Protein AF-A0A7C3K5K7-F1 (afdb_monomer_lite)

Foldseek 3Di:
DDPPDDDACCVDVNVVVLLVLQVVQQPDPQFQFDWDAAPPCVVPVVSTHGSSRVVSVVCRVCVVDDSVVVSVVRSVVGGDD

Radius of gyration: 14.42 Å; chains: 1; bounding box: 38×29×40 Å

Structure (mmCIF, N/CA/C/O backbone):
data_AF-A0A7C3K5K7-F1
#
_entry.id   AF-A0A7C3K5K7-F1
#
loop_
_atom_site.group_PDB
_atom_site.id
_atom_site.type_symbol
_atom_site.label_atom_id
_atom_site.label_alt_id
_atom_site.label_comp_id
_atom_site.label_asym_id
_atom_site.label_entity_id
_atom_site.label_seq_id
_atom_site.pdbx_PDB_ins_code
_atom_site.Cartn_x
_atom_site.Cartn_y
_atom_site.Cartn_z
_atom_site.occupancy
_atom_site.B_iso_or_equiv
_atom_site.auth_seq_id
_atom_site.auth_comp_id
_atom_site.auth_asym_id
_atom_site.auth_atom_id
_atom_site.pdbx_PDB_model_num
ATOM 1 N N . MET A 1 1 ? 24.943 -3.163 -27.756 1.00 38.44 1 MET A N 1
ATOM 2 C CA . MET A 1 1 ? 24.236 -2.185 -26.902 1.00 38.44 1 MET A CA 1
ATOM 3 C C . MET A 1 1 ? 23.497 -2.969 -25.834 1.00 38.44 1 MET A C 1
ATOM 5 O O . MET A 1 1 ? 22.514 -3.624 -26.148 1.00 38.44 1 MET A O 1
ATOM 9 N N . THR A 1 2 ? 24.017 -3.010 -24.613 1.00 46.06 2 THR A N 1
ATOM 10 C CA . THR A 1 2 ? 23.387 -3.737 -23.504 1.00 46.06 2 THR A CA 1
ATOM 11 C C . THR A 1 2 ? 22.324 -2.821 -22.900 1.00 46.06 2 THR A C 1
ATOM 13 O O . THR A 1 2 ? 22.661 -1.791 -22.319 1.00 46.06 2 THR A O 1
ATOM 16 N N . LEU A 1 3 ? 21.037 -3.129 -23.093 1.00 54.41 3 LEU A N 1
ATOM 17 C CA . LEU A 1 3 ? 19.959 -2.420 -22.402 1.00 54.41 3 LEU A CA 1
ATOM 18 C C . LEU A 1 3 ? 20.059 -2.740 -20.906 1.00 54.41 3 LEU A C 1
ATOM 20 O O . LEU A 1 3 ? 19.641 -3.808 -20.464 1.00 54.41 3 LEU A O 1
ATOM 24 N N . HIS A 1 4 ? 20.599 -1.816 -20.115 1.00 57.09 4 HIS A N 1
ATOM 25 C CA . HIS A 1 4 ? 20.435 -1.859 -18.668 1.00 57.09 4 HIS A CA 1
ATOM 26 C C . HIS A 1 4 ? 18.965 -1.548 -18.358 1.00 57.09 4 HIS A C 1
ATOM 28 O O . HIS A 1 4 ? 18.549 -0.389 -18.349 1.00 57.09 4 HIS A O 1
ATOM 34 N N . LYS A 1 5 ? 18.148 -2.592 -18.171 1.00 66.31 5 LYS A N 1
ATOM 35 C CA . LYS A 1 5 ? 16.779 -2.450 -17.666 1.00 66.31 5 LYS A CA 1
ATOM 36 C C . LYS A 1 5 ? 16.878 -1.825 -16.273 1.00 66.31 5 LYS A C 1
ATOM 38 O O . LYS A 1 5 ? 17.518 -2.399 -15.396 1.00 66.31 5 LYS A O 1
ATOM 43 N N . LYS A 1 6 ? 16.296 -0.637 -16.078 1.00 66.44 6 LYS A N 1
ATOM 44 C CA . LYS A 1 6 ? 16.182 -0.052 -14.735 1.00 66.44 6 LYS A CA 1
ATOM 45 C C . LYS A 1 6 ? 15.390 -1.030 -13.854 1.00 66.44 6 LYS A C 1
ATOM 47 O O . LYS A 1 6 ? 14.361 -1.518 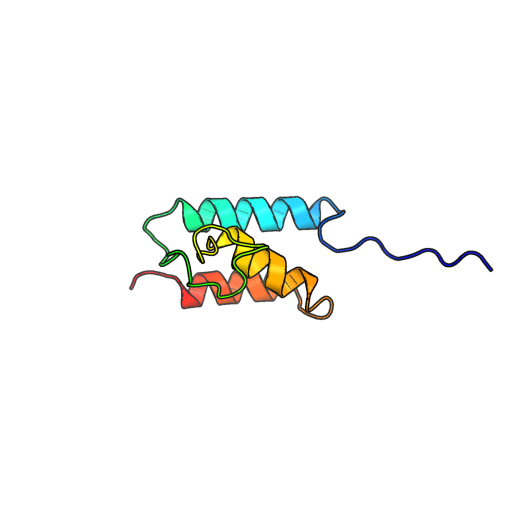-14.333 1.00 66.44 6 LYS A O 1
ATOM 52 N N . PRO A 1 7 ? 15.851 -1.328 -12.627 1.00 74.50 7 PRO A N 1
ATOM 53 C CA . PRO A 1 7 ? 15.088 -2.163 -11.711 1.00 74.50 7 PRO A CA 1
ATOM 54 C C . PRO A 1 7 ? 13.732 -1.507 -11.435 1.00 74.50 7 PRO A C 1
ATOM 56 O O . PRO A 1 7 ? 13.627 -0.279 -11.360 1.00 74.50 7 PRO A O 1
ATOM 59 N N . GLY A 1 8 ? 12.683 -2.316 -11.335 1.00 84.50 8 GLY A N 1
ATOM 60 C CA . GLY A 1 8 ? 11.374 -1.846 -10.896 1.00 84.50 8 GLY A CA 1
ATOM 61 C C . GLY A 1 8 ? 11.431 -1.384 -9.439 1.00 84.50 8 GLY A C 1
ATOM 62 O O . GLY A 1 8 ? 12.253 -1.864 -8.668 1.00 84.50 8 GLY A O 1
ATOM 63 N N . LEU A 1 9 ? 10.525 -0.488 -9.036 1.00 87.38 9 LEU A N 1
ATOM 64 C CA . LEU A 1 9 ? 10.456 0.057 -7.669 1.00 87.38 9 LEU A CA 1
ATOM 65 C C . LEU A 1 9 ? 10.558 -1.030 -6.580 1.00 87.38 9 LEU A C 1
ATOM 67 O O . LEU A 1 9 ? 11.307 -0.893 -5.620 1.00 87.38 9 LEU A O 1
ATOM 71 N N . PHE A 1 10 ? 9.857 -2.147 -6.773 1.00 90.00 10 PHE A N 1
ATOM 72 C CA . PHE A 1 10 ? 9.812 -3.275 -5.835 1.00 90.00 10 PHE A CA 1
ATOM 73 C C . PHE A 1 10 ? 10.981 -4.268 -5.956 1.00 90.00 10 PHE A C 1
ATOM 75 O O . PHE A 1 10 ? 10.928 -5.336 -5.360 1.00 90.00 10 PHE A O 1
ATOM 82 N N . GLU A 1 11 ? 12.013 -3.937 -6.730 1.00 90.56 11 GLU A N 1
ATOM 83 C CA . GLU A 1 11 ? 13.308 -4.637 -6.774 1.00 90.56 11 GLU A CA 1
ATOM 84 C C . GLU A 1 11 ? 14.393 -3.826 -6.034 1.00 90.56 11 GLU A C 1
ATOM 86 O O . GLU A 1 11 ? 15.586 -4.102 -6.155 1.00 90.56 11 GLU A O 1
ATOM 91 N N . THR A 1 12 ? 13.985 -2.791 -5.293 1.00 91.69 12 THR A N 1
ATOM 92 C CA . THR A 1 12 ? 14.862 -1.867 -4.565 1.00 91.69 12 THR A CA 1
ATOM 93 C C . THR A 1 12 ? 14.481 -1.799 -3.082 1.00 91.69 12 THR A C 1
ATOM 95 O O . THR A 1 12 ? 13.320 -2.056 -2.749 1.00 91.69 12 THR A O 1
ATOM 98 N N . PRO A 1 13 ? 15.397 -1.358 -2.195 1.00 93.56 13 PRO A N 1
ATOM 99 C CA . PRO A 1 13 ? 15.075 -1.135 -0.783 1.00 93.56 13 PRO A CA 1
ATOM 100 C C . PRO A 1 13 ? 13.933 -0.134 -0.554 1.00 93.56 13 PRO A C 1
ATOM 102 O O . PRO A 1 13 ? 13.213 -0.225 0.437 1.00 93.56 13 PRO A O 1
ATOM 105 N N . GLU A 1 14 ? 13.739 0.821 -1.469 1.00 90.94 14 GLU A N 1
ATOM 106 C CA . GLU A 1 14 ? 12.609 1.752 -1.405 1.00 90.94 14 GLU A CA 1
ATOM 107 C C . GLU A 1 14 ? 11.271 1.012 -1.527 1.00 90.94 14 GLU A C 1
ATOM 109 O O . GLU A 1 14 ? 10.333 1.278 -0.774 1.00 90.94 14 GLU A O 1
ATOM 114 N N . GLY A 1 15 ? 11.202 0.032 -2.429 1.00 92.88 15 GLY A N 1
ATOM 115 C CA . GLY A 1 15 ? 10.044 -0.839 -2.583 1.00 92.88 15 GLY A CA 1
ATOM 116 C C . GLY A 1 15 ? 9.699 -1.598 -1.304 1.00 92.88 15 GLY A C 1
ATOM 117 O O . GLY A 1 15 ? 8.524 -1.667 -0.938 1.00 92.88 15 GLY A O 1
ATOM 118 N N . ASP A 1 16 ? 10.709 -2.105 -0.596 1.00 94.88 16 ASP A N 1
ATOM 119 C CA . ASP A 1 16 ? 10.517 -2.804 0.680 1.00 94.88 16 ASP A CA 1
ATOM 120 C C . ASP A 1 16 ? 9.947 -1.867 1.753 1.00 94.88 16 ASP A C 1
ATOM 122 O O . ASP A 1 16 ? 8.998 -2.223 2.453 1.00 94.88 16 ASP A O 1
ATOM 126 N N . ILE A 1 17 ? 10.452 -0.630 1.834 1.00 95.75 17 ILE A N 1
ATOM 127 C CA . ILE A 1 17 ? 9.948 0.391 2.767 1.00 95.75 17 ILE A CA 1
ATOM 128 C C . ILE A 1 17 ? 8.467 0.695 2.505 1.00 95.75 17 ILE A C 1
ATOM 130 O O . ILE A 1 17 ? 7.681 0.794 3.451 1.00 95.75 17 ILE A O 1
ATOM 134 N N . ILE A 1 18 ? 8.073 0.814 1.234 1.00 96.12 18 ILE A N 1
ATOM 135 C CA . ILE A 1 18 ? 6.681 1.063 0.835 1.00 96.12 18 ILE A CA 1
ATOM 136 C C . ILE A 1 18 ? 5.785 -0.107 1.241 1.00 96.12 18 ILE A C 1
ATOM 138 O O . ILE A 1 18 ? 4.706 0.105 1.796 1.00 96.12 18 ILE A O 1
ATOM 142 N N . VAL A 1 19 ? 6.221 -1.343 0.988 1.00 96.62 19 VAL A N 1
ATOM 143 C CA . VAL A 1 19 ? 5.464 -2.545 1.366 1.00 96.62 19 VAL A CA 1
ATOM 144 C C . VAL A 1 19 ? 5.273 -2.611 2.880 1.00 96.62 19 VAL A C 1
ATOM 146 O O . VAL A 1 19 ? 4.160 -2.866 3.343 1.00 96.62 19 VAL A O 1
ATOM 149 N N . GLU A 1 20 ? 6.321 -2.342 3.656 1.00 97.44 20 GLU A N 1
ATOM 150 C CA . GLU A 1 20 ? 6.236 -2.317 5.116 1.00 97.44 20 GLU A CA 1
ATOM 151 C C . GLU A 1 20 ? 5.309 -1.210 5.627 1.00 97.44 20 GLU A C 1
ATOM 153 O O . GLU A 1 20 ? 4.568 -1.414 6.589 1.00 97.44 20 GLU A O 1
ATOM 158 N N . GLU A 1 21 ? 5.275 -0.055 4.965 1.00 96.62 21 GLU A N 1
ATOM 159 C CA . GLU A 1 21 ? 4.335 1.005 5.314 1.00 96.62 21 GLU A CA 1
ATOM 160 C C . GLU A 1 21 ? 2.881 0.610 5.045 1.00 96.62 21 GLU A C 1
ATOM 162 O O . GLU A 1 21 ? 2.023 0.781 5.911 1.00 96.62 21 GLU A O 1
ATOM 167 N N . LEU A 1 22 ? 2.601 0.005 3.890 1.00 97.25 22 LEU A N 1
ATOM 168 C CA . LEU A 1 22 ? 1.266 -0.501 3.569 1.00 97.25 22 LEU A CA 1
ATOM 169 C C . LEU A 1 22 ? 0.810 -1.569 4.574 1.00 97.25 22 LEU A C 1
ATOM 171 O O . LEU A 1 22 ? -0.355 -1.572 4.976 1.00 97.25 22 LEU A O 1
ATOM 175 N N . LYS A 1 23 ? 1.721 -2.447 5.018 1.00 97.38 23 LYS A N 1
ATOM 176 C CA . LYS A 1 23 ? 1.439 -3.427 6.079 1.00 97.38 23 LYS A CA 1
ATOM 177 C C . LYS A 1 23 ? 1.110 -2.738 7.402 1.00 97.38 23 LYS A C 1
ATOM 179 O O . LYS A 1 23 ? 0.095 -3.076 8.011 1.00 97.38 23 LYS A O 1
ATOM 184 N N . ARG A 1 24 ? 1.905 -1.744 7.823 1.00 97.12 24 ARG A N 1
ATOM 185 C CA . ARG A 1 24 ? 1.644 -0.958 9.044 1.00 97.12 24 ARG A CA 1
ATOM 186 C C . ARG A 1 24 ? 0.284 -0.271 9.005 1.00 97.12 24 ARG A C 1
ATOM 188 O O . ARG A 1 24 ? -0.447 -0.328 9.989 1.00 97.12 24 ARG A O 1
ATOM 195 N N . MET A 1 25 ? -0.078 0.324 7.871 1.00 96.69 25 MET A N 1
ATOM 196 C CA . MET A 1 25 ? -1.406 0.906 7.684 1.00 96.69 25 MET A CA 1
ATOM 197 C C . MET A 1 25 ? -2.501 -0.158 7.797 1.00 96.69 25 MET A C 1
ATOM 199 O O . MET A 1 25 ? -3.480 0.063 8.500 1.00 96.69 25 MET A O 1
ATOM 203 N N . SER A 1 26 ? -2.319 -1.322 7.161 1.00 96.06 26 SER A N 1
ATOM 204 C CA . SER A 1 26 ? -3.314 -2.404 7.188 1.00 96.06 26 SER A CA 1
ATOM 205 C C . SER A 1 26 ? -3.546 -3.016 8.571 1.00 96.06 26 SER A C 1
ATOM 207 O O . SER A 1 26 ? -4.636 -3.493 8.864 1.00 96.06 26 SER A O 1
ATOM 209 N N . ALA A 1 27 ? -2.527 -2.989 9.431 1.00 95.50 27 ALA A N 1
ATOM 210 C CA . ALA A 1 27 ? -2.610 -3.492 10.798 1.00 95.50 27 ALA A CA 1
ATOM 211 C C . ALA A 1 27 ? -3.127 -2.443 11.797 1.00 95.50 27 ALA A C 1
ATOM 213 O O . ALA A 1 27 ? -3.421 -2.779 12.943 1.00 95.50 27 ALA A O 1
ATOM 214 N N . SER A 1 28 ? -3.200 -1.171 11.396 1.00 94.88 28 SER A N 1
ATOM 215 C CA . SER A 1 28 ? -3.571 -0.080 12.288 1.00 94.88 28 SER A CA 1
ATOM 216 C C . SER A 1 28 ? -5.072 0.217 12.207 1.00 94.88 28 SER A C 1
ATOM 218 O O . SER A 1 28 ? -5.586 0.488 11.120 1.00 94.88 28 SER A O 1
ATOM 220 N N . PRO A 1 29 ? -5.782 0.272 13.351 1.00 93.38 29 PRO A N 1
ATOM 221 C CA . PRO A 1 29 ? -7.198 0.633 13.381 1.00 93.38 29 PRO A CA 1
ATOM 222 C C . PRO A 1 29 ? -7.444 2.109 13.031 1.00 93.38 29 PRO A C 1
ATOM 224 O O . PRO A 1 29 ? -8.586 2.509 12.834 1.00 93.38 29 PRO A O 1
ATOM 227 N N . SER A 1 30 ? -6.392 2.933 12.933 1.00 94.19 30 SER A N 1
ATOM 228 C CA . SER A 1 30 ? -6.493 4.331 12.501 1.00 94.19 30 SER A CA 1
ATOM 229 C C . SER A 1 30 ? -6.776 4.489 11.003 1.00 94.19 30 SER A C 1
ATOM 231 O O . SER A 1 30 ? -7.019 5.615 10.563 1.00 94.19 30 SER A O 1
ATOM 233 N N . PHE A 1 31 ? -6.726 3.404 10.219 1.00 95.12 31 PHE A N 1
ATOM 234 C CA . PHE A 1 31 ? -6.918 3.438 8.771 1.00 95.12 31 PHE A CA 1
ATOM 235 C C . PHE A 1 31 ? -7.968 2.427 8.289 1.00 95.12 31 PHE A C 1
ATOM 237 O O . PHE A 1 31 ? -7.969 1.256 8.661 1.00 95.12 31 PHE A O 1
ATOM 244 N N . LEU A 1 32 ? -8.822 2.870 7.371 1.00 93.25 32 LEU A N 1
ATOM 245 C CA . LEU A 1 32 ? -9.786 2.061 6.636 1.00 93.25 32 LEU A CA 1
ATOM 246 C C . LEU A 1 32 ? -9.069 1.277 5.526 1.00 93.25 32 LEU A C 1
ATOM 248 O O . LEU A 1 32 ? -8.879 1.771 4.416 1.00 93.25 32 LEU A O 1
ATOM 252 N N . THR A 1 33 ? -8.659 0.046 5.834 1.00 94.00 33 THR A N 1
ATOM 253 C CA . THR A 1 33 ? -7.802 -0.796 4.973 1.00 94.00 33 THR A CA 1
ATOM 254 C C . THR A 1 33 ? -8.437 -2.145 4.616 1.00 94.00 33 THR A C 1
ATOM 256 O O . THR A 1 33 ? -7.757 -3.152 4.423 1.00 94.00 33 THR A O 1
ATOM 259 N N . GLY A 1 34 ? -9.766 -2.175 4.502 1.00 88.75 34 GLY A N 1
ATOM 260 C CA . GLY A 1 34 ? -10.504 -3.378 4.118 1.00 88.75 34 GLY A CA 1
ATOM 261 C C . GLY A 1 34 ? -10.074 -3.945 2.758 1.00 88.75 34 GLY A C 1
ATOM 262 O O . GLY A 1 34 ? -9.683 -3.210 1.845 1.00 88.75 34 GLY A O 1
ATOM 263 N N . ALA A 1 35 ? -10.167 -5.269 2.616 1.00 87.62 35 ALA A N 1
ATOM 264 C CA . ALA A 1 35 ? -9.962 -5.932 1.334 1.00 87.62 35 ALA A CA 1
ATOM 265 C C . ALA A 1 35 ? -10.982 -5.438 0.294 1.00 87.62 35 ALA A C 1
ATOM 267 O O . ALA A 1 35 ? -12.118 -5.092 0.618 1.00 87.62 35 ALA A O 1
ATOM 268 N N . SER A 1 36 ? -10.567 -5.390 -0.969 1.00 84.94 36 SER A N 1
ATOM 269 C CA . SER A 1 36 ? -11.432 -5.041 -2.099 1.00 84.94 36 SER A CA 1
ATOM 270 C C . SER A 1 36 ? -11.774 -6.289 -2.906 1.00 84.94 36 SER A C 1
ATOM 272 O O . SER A 1 36 ? -10.968 -7.213 -2.980 1.00 84.94 36 SER A O 1
ATOM 274 N N . TYR A 1 37 ? -12.943 -6.304 -3.543 1.00 87.19 37 TYR A N 1
ATOM 275 C CA . TYR A 1 37 ? -13.287 -7.350 -4.503 1.00 87.19 37 TYR A CA 1
ATOM 276 C C . TYR A 1 37 ? -12.330 -7.323 -5.706 1.00 87.19 37 TYR A C 1
ATOM 278 O O . TYR A 1 37 ? -11.977 -6.249 -6.202 1.00 87.19 37 TYR A O 1
ATOM 286 N N . ALA A 1 38 ? -11.933 -8.499 -6.184 1.00 84.75 38 ALA A N 1
ATOM 287 C CA . ALA A 1 38 ? -11.118 -8.688 -7.373 1.00 84.75 38 ALA A CA 1
ATOM 288 C C . ALA A 1 38 ? -11.729 -9.787 -8.247 1.00 84.75 38 ALA A C 1
ATOM 290 O O . ALA A 1 38 ? -11.803 -10.934 -7.835 1.00 84.75 38 ALA A O 1
ATOM 291 N N . ALA A 1 39 ? -12.137 -9.437 -9.469 1.00 81.19 39 ALA A N 1
ATOM 292 C CA . ALA A 1 39 ? -12.836 -10.355 -10.375 1.00 81.19 39 ALA A CA 1
ATOM 293 C C . ALA A 1 39 ? -11.934 -11.430 -11.008 1.00 81.19 39 ALA A C 1
ATOM 295 O O . ALA A 1 39 ? -12.431 -12.395 -11.579 1.00 81.19 39 ALA A O 1
ATOM 296 N N . ASN A 1 40 ? -10.611 -11.243 -10.972 1.00 83.81 40 ASN A N 1
ATOM 297 C CA . ASN A 1 40 ? -9.671 -12.205 -11.535 1.00 83.81 40 ASN A CA 1
ATOM 298 C C . ASN A 1 40 ? -9.419 -13.329 -10.522 1.00 83.81 40 ASN A C 1
ATOM 300 O O . ASN A 1 40 ? -8.492 -13.236 -9.716 1.00 83.81 40 ASN A O 1
ATOM 304 N N . SER A 1 41 ? -10.250 -14.369 -10.582 1.00 78.69 41 SER A N 1
ATOM 305 C CA . SER A 1 41 ? -10.181 -15.541 -9.705 1.00 78.69 41 SER A CA 1
ATOM 306 C C . SER A 1 41 ? -8.898 -16.359 -9.865 1.00 78.69 41 SER A C 1
ATOM 308 O O . SER A 1 41 ? -8.489 -17.029 -8.922 1.00 78.69 41 SER A O 1
ATOM 310 N N . ASP A 1 42 ? -8.228 -16.277 -11.020 1.00 81.81 42 ASP A N 1
ATOM 311 C CA . ASP A 1 42 ? -6.956 -16.975 -11.252 1.00 81.81 42 ASP A CA 1
ATOM 312 C C . ASP A 1 42 ? -5.815 -16.343 -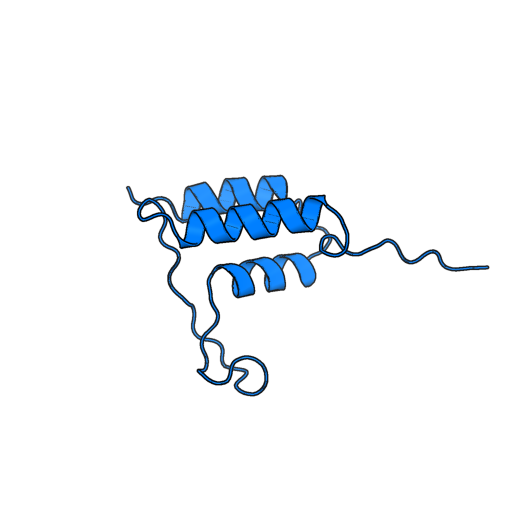10.440 1.00 81.81 42 ASP A C 1
ATOM 314 O O . ASP A 1 42 ? -4.921 -17.036 -9.955 1.00 81.81 42 ASP A O 1
ATOM 318 N N . LEU A 1 43 ? -5.848 -15.015 -10.268 1.00 77.88 43 LEU A N 1
ATOM 319 C CA . LEU A 1 43 ? -4.871 -14.266 -9.468 1.00 77.88 43 LEU A CA 1
ATOM 320 C C . LEU A 1 43 ? -5.303 -14.085 -8.006 1.00 77.88 43 LEU A C 1
ATOM 322 O O . LEU A 1 43 ? -4.451 -13.940 -7.128 1.00 77.88 43 LEU A O 1
ATOM 326 N N . TYR A 1 44 ? -6.610 -14.082 -7.746 1.00 82.06 44 TYR A N 1
ATOM 327 C CA . TYR A 1 44 ? -7.215 -13.873 -6.434 1.00 82.06 44 TYR A CA 1
ATOM 328 C C . TYR A 1 44 ? -8.295 -14.938 -6.206 1.00 82.06 44 TYR A C 1
ATOM 330 O O . TYR A 1 44 ? -9.465 -14.665 -6.465 1.00 82.06 44 TYR A O 1
ATOM 338 N N . PRO A 1 45 ? -7.932 -16.137 -5.710 1.00 77.50 45 PRO A N 1
ATOM 339 C CA . PRO A 1 45 ? -8.848 -17.282 -5.608 1.00 77.50 45 PRO A CA 1
ATOM 340 C C . PRO A 1 45 ? -10.140 -16.980 -4.839 1.00 77.50 45 PRO A C 1
ATOM 342 O O . PRO A 1 45 ? -11.220 -17.416 -5.220 1.00 77.50 45 PRO A O 1
ATOM 345 N N . GLU A 1 46 ? -10.041 -16.141 -3.808 1.00 84.38 46 GLU A N 1
ATOM 346 C CA . GLU A 1 46 ? -11.169 -15.704 -2.974 1.00 84.38 46 GLU A CA 1
ATOM 347 C C . GLU A 1 46 ? -11.929 -14.501 -3.556 1.00 84.38 46 GLU A C 1
ATOM 349 O O . GLU A 1 46 ? -12.700 -13.843 -2.859 1.00 84.38 46 GLU A O 1
ATOM 354 N N . ASN A 1 47 ? -11.653 -14.138 -4.811 1.00 87.62 47 ASN A N 1
ATOM 355 C CA . ASN A 1 47 ? -12.091 -12.901 -5.455 1.00 87.62 47 ASN A CA 1
ATOM 356 C C . ASN A 1 47 ? -11.883 -11.657 -4.575 1.00 87.62 47 ASN A C 1
ATOM 358 O O . ASN A 1 47 ? -12.668 -10.705 -4.594 1.00 87.62 47 ASN A O 1
ATOM 362 N N . SER A 1 48 ? -10.831 -11.674 -3.758 1.00 88.75 48 SER A N 1
ATOM 363 C CA . SER A 1 48 ? -10.518 -10.622 -2.804 1.00 88.75 48 SER A CA 1
ATOM 364 C C . SER A 1 48 ? -9.044 -10.263 -2.878 1.00 88.75 48 SER A C 1
ATOM 366 O O . SER A 1 48 ? -8.162 -11.101 -3.063 1.00 88.75 48 SER A O 1
ATOM 368 N N . MET A 1 49 ? -8.783 -8.971 -2.758 1.00 90.62 49 MET A N 1
ATOM 369 C CA . MET A 1 49 ? -7.459 -8.388 -2.823 1.00 90.62 49 MET A CA 1
ATOM 370 C C . MET A 1 49 ? -7.231 -7.592 -1.548 1.00 90.62 49 MET A C 1
ATOM 372 O O . MET A 1 49 ? -7.986 -6.666 -1.236 1.00 90.62 49 MET A O 1
ATOM 376 N N . SER A 1 50 ? -6.186 -7.952 -0.806 1.00 93.62 50 SER A N 1
ATOM 377 C CA . SER A 1 50 ? -5.811 -7.213 0.400 1.00 93.62 50 SER A CA 1
ATOM 378 C C . SER A 1 50 ? -5.392 -5.781 0.062 1.00 93.62 50 SER A C 1
ATOM 380 O O . SER A 1 50 ? -4.947 -5.488 -1.052 1.00 93.62 50 SER A O 1
ATOM 382 N N . PHE A 1 51 ? -5.477 -4.891 1.052 1.00 95.31 51 PHE A N 1
ATOM 383 C CA . PHE A 1 51 ? -5.015 -3.507 0.940 1.00 95.31 51 PHE A CA 1
ATOM 384 C C . PHE A 1 51 ? -3.588 -3.416 0.383 1.00 95.31 51 PHE A C 1
ATOM 386 O O . PHE A 1 51 ? -3.338 -2.715 -0.597 1.00 95.31 51 PHE A O 1
ATOM 393 N N . VAL A 1 52 ? -2.661 -4.203 0.937 1.00 95.88 52 VAL A N 1
ATOM 394 C CA . VAL A 1 52 ? -1.261 -4.222 0.492 1.00 95.88 52 VAL A CA 1
ATOM 395 C C . VAL A 1 52 ? -1.153 -4.665 -0.969 1.00 95.88 52 VAL A C 1
ATOM 397 O O . VAL A 1 52 ? -0.531 -3.970 -1.770 1.00 95.88 52 VAL A O 1
ATOM 4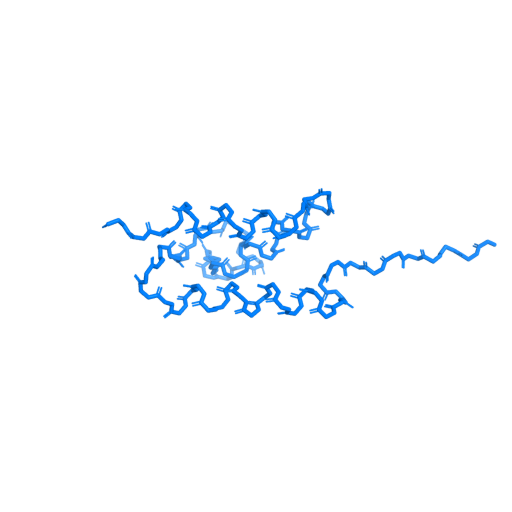00 N N . GLN A 1 53 ? -1.792 -5.779 -1.346 1.00 93.19 53 GLN A N 1
ATOM 401 C CA . GLN A 1 53 ? -1.748 -6.284 -2.725 1.00 93.19 53 GLN A CA 1
ATOM 402 C C . GLN A 1 53 ? -2.291 -5.261 -3.723 1.00 93.19 53 GLN A C 1
ATOM 404 O O . GLN A 1 53 ? -1.678 -5.049 -4.767 1.00 93.19 53 GLN A O 1
ATOM 409 N N . LYS A 1 54 ? -3.400 -4.597 -3.385 1.00 94.06 54 LYS A N 1
ATOM 410 C CA . LYS A 1 54 ? -4.030 -3.571 -4.220 1.00 94.06 54 LYS A CA 1
ATOM 411 C C . LYS A 1 54 ? -3.088 -2.418 -4.518 1.00 94.06 54 LYS A C 1
ATOM 413 O O . LYS A 1 54 ? -2.915 -2.038 -5.676 1.00 94.06 54 LYS A O 1
ATOM 418 N N . HIS A 1 55 ? -2.456 -1.881 -3.484 1.00 95.56 55 HIS A N 1
ATOM 419 C CA . HIS A 1 55 ? -1.602 -0.709 -3.622 1.00 95.56 55 HIS A CA 1
ATOM 420 C C . HIS A 1 55 ? -0.245 -1.045 -4.257 1.00 95.56 55 HIS A C 1
ATOM 422 O O . HIS A 1 55 ? 0.243 -0.279 -5.089 1.00 95.56 55 HIS A O 1
ATOM 428 N N . VAL A 1 56 ? 0.313 -2.229 -3.988 1.00 94.81 56 VAL A N 1
ATOM 429 C CA . VAL A 1 56 ? 1.502 -2.725 -4.702 1.00 94.81 56 VAL A CA 1
ATOM 430 C C . VAL A 1 56 ? 1.204 -2.948 -6.186 1.00 94.81 56 VAL A C 1
ATOM 432 O O . VAL A 1 56 ? 1.981 -2.512 -7.035 1.00 94.81 56 VAL A O 1
ATOM 435 N N . ALA A 1 57 ? 0.080 -3.588 -6.524 1.00 92.62 57 ALA A N 1
ATOM 436 C CA . ALA A 1 57 ? -0.316 -3.814 -7.914 1.00 92.62 57 ALA A CA 1
ATOM 437 C C . ALA A 1 57 ? -0.507 -2.491 -8.669 1.00 92.62 57 ALA A C 1
ATOM 439 O O . ALA A 1 57 ? -0.021 -2.349 -9.791 1.00 92.62 57 ALA A O 1
ATOM 440 N N . TYR A 1 58 ? -1.136 -1.499 -8.030 1.00 94.00 58 TYR A N 1
ATOM 441 C CA . TYR A 1 58 ? -1.292 -0.165 -8.601 1.00 94.00 58 TYR A CA 1
ATOM 442 C C . TYR A 1 58 ? 0.060 0.492 -8.911 1.00 94.00 58 TYR A C 1
ATOM 444 O O . TYR A 1 58 ? 0.279 0.918 -10.043 1.00 94.00 58 TYR A O 1
ATOM 452 N N . LEU A 1 59 ? 0.986 0.534 -7.948 1.00 94.75 59 LEU A N 1
ATOM 453 C CA . LEU A 1 59 ? 2.306 1.151 -8.135 1.00 94.75 59 LEU A CA 1
ATOM 454 C C . LEU A 1 59 ? 3.164 0.407 -9.172 1.00 94.75 59 LEU A C 1
ATOM 456 O O . LEU A 1 59 ? 3.915 1.038 -9.911 1.00 94.75 59 LEU A O 1
ATOM 460 N N . ARG A 1 60 ? 3.021 -0.921 -9.289 1.00 92.56 60 ARG A N 1
ATOM 461 C CA . ARG A 1 60 ? 3.660 -1.706 -10.362 1.00 92.56 60 ARG A CA 1
ATOM 462 C C . ARG A 1 60 ? 3.120 -1.346 -11.744 1.00 92.56 60 ARG A C 1
ATOM 464 O O . ARG A 1 60 ? 3.897 -1.255 -12.689 1.00 92.56 60 ARG A O 1
ATOM 471 N N . ALA A 1 61 ? 1.807 -1.154 -11.860 1.00 92.19 61 ALA A N 1
ATOM 472 C CA . ALA A 1 61 ? 1.158 -0.799 -13.120 1.00 92.19 61 ALA A CA 1
ATOM 473 C C . ALA A 1 61 ? 1.394 0.668 -13.528 1.00 92.19 61 ALA A C 1
ATOM 475 O O . ALA A 1 61 ? 1.316 0.987 -14.712 1.00 92.19 61 ALA A O 1
ATOM 476 N N . HIS A 1 62 ? 1.717 1.548 -12.574 1.00 93.31 62 HIS A N 1
ATOM 477 C CA . HIS A 1 62 ? 1.886 2.987 -12.799 1.00 93.31 62 HIS A CA 1
ATOM 478 C C . HIS A 1 62 ? 3.276 3.472 -12.348 1.00 93.31 62 HIS A C 1
ATOM 480 O O . HIS A 1 62 ? 3.368 4.236 -11.384 1.00 93.31 62 HIS A O 1
ATOM 486 N N . PRO A 1 63 ? 4.363 3.095 -13.049 1.00 90.56 63 PRO A N 1
ATOM 487 C CA . PRO A 1 63 ? 5.741 3.396 -12.638 1.00 90.56 63 PRO A CA 1
ATOM 488 C C . PRO A 1 63 ? 6.105 4.890 -12.659 1.00 90.56 63 PRO A C 1
ATOM 490 O O . PRO A 1 63 ? 7.143 5.266 -12.128 1.00 90.56 63 PRO A O 1
ATOM 493 N N . ALA A 1 64 ? 5.277 5.741 -13.275 1.00 91.56 64 ALA A N 1
ATOM 494 C CA . ALA A 1 64 ? 5.432 7.197 -13.237 1.00 91.56 64 ALA A CA 1
ATOM 495 C C . ALA A 1 64 ? 4.860 7.837 -11.956 1.00 91.56 64 ALA A C 1
ATOM 497 O O . ALA A 1 64 ? 5.021 9.036 -11.750 1.00 91.56 64 AL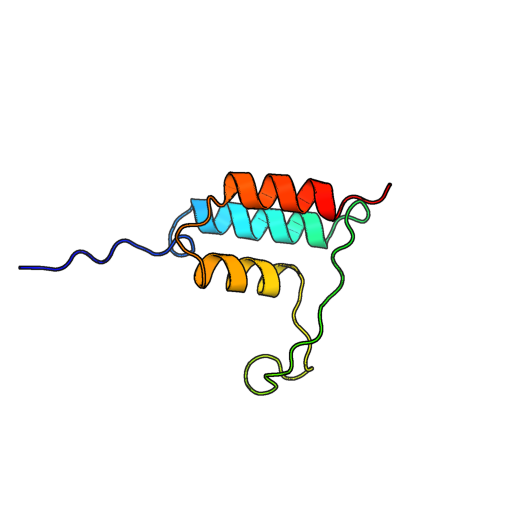A A O 1
ATOM 498 N N . THR A 1 65 ? 4.166 7.061 -11.118 1.00 93.00 65 THR A N 1
ATOM 499 C CA . THR A 1 65 ? 3.627 7.540 -9.841 1.00 93.00 65 THR A CA 1
ATOM 500 C C . THR A 1 65 ? 4.766 7.749 -8.854 1.00 93.00 65 THR A C 1
ATOM 502 O O . THR A 1 65 ? 5.539 6.824 -8.620 1.00 93.00 65 THR A O 1
ATOM 505 N N . ASP A 1 66 ? 4.826 8.924 -8.226 1.00 94.88 66 ASP A N 1
ATOM 506 C CA . ASP A 1 66 ? 5.690 9.147 -7.066 1.00 94.88 66 ASP A CA 1
ATOM 507 C C . ASP A 1 66 ? 5.160 8.322 -5.874 1.00 94.88 66 ASP A C 1
ATOM 509 O O . ASP A 1 66 ? 4.052 8.588 -5.382 1.00 94.88 66 ASP A O 1
ATOM 513 N N . PRO A 1 67 ? 5.909 7.313 -5.396 1.00 94.12 67 PRO A N 1
ATOM 514 C CA . PRO A 1 67 ? 5.436 6.443 -4.329 1.00 94.12 67 PRO A CA 1
ATOM 515 C C . PRO A 1 67 ? 5.305 7.149 -2.973 1.00 94.12 67 PRO A C 1
ATOM 517 O O . PRO A 1 67 ? 4.437 6.781 -2.178 1.00 94.12 67 PRO A O 1
ATOM 520 N N . GLN A 1 68 ? 6.116 8.172 -2.697 1.00 94.62 68 GLN A N 1
ATOM 521 C CA . GLN A 1 68 ? 6.064 8.922 -1.440 1.00 94.62 68 GLN A CA 1
ATOM 522 C C . GLN A 1 68 ? 4.823 9.812 -1.394 1.00 94.62 68 GLN A C 1
ATOM 524 O O . GLN A 1 68 ? 4.087 9.835 -0.397 1.00 94.62 68 GLN A O 1
ATOM 529 N N . GLN A 1 69 ? 4.545 10.503 -2.501 1.00 96.44 69 GLN A N 1
ATOM 530 C CA . GLN A 1 69 ? 3.319 11.282 -2.640 1.00 96.44 69 GLN A CA 1
ATOM 531 C C . GLN A 1 69 ? 2.087 10.370 -2.574 1.00 96.44 69 GLN A C 1
ATOM 533 O O . GLN A 1 69 ? 1.107 10.691 -1.897 1.00 96.44 69 GLN A O 1
ATOM 538 N N . TYR A 1 70 ? 2.153 9.203 -3.218 1.00 96.50 70 TYR A N 1
ATOM 539 C CA . TYR A 1 70 ? 1.085 8.211 -3.186 1.00 96.50 70 TYR A CA 1
ATOM 540 C C . TYR A 1 70 ? 0.755 7.749 -1.763 1.00 96.50 70 TYR A C 1
ATOM 542 O O . TYR A 1 70 ? -0.407 7.802 -1.363 1.00 96.50 70 TYR A O 1
ATOM 550 N N . LEU A 1 71 ? 1.761 7.347 -0.977 1.00 96.38 71 LEU A N 1
ATOM 551 C CA . LEU A 1 71 ? 1.564 6.922 0.412 1.00 96.38 71 LEU A CA 1
ATOM 552 C C . LEU A 1 71 ? 0.995 8.042 1.287 1.00 96.38 71 LEU A C 1
ATOM 554 O O . LEU A 1 71 ? 0.114 7.796 2.112 1.00 96.38 71 LEU A O 1
ATOM 558 N N . SER A 1 72 ? 1.459 9.277 1.089 1.00 96.44 72 SER A N 1
ATOM 559 C CA . SER A 1 72 ? 0.958 10.444 1.824 1.00 96.44 72 SER A CA 1
ATOM 560 C C . SER A 1 72 ? -0.533 10.668 1.564 1.00 96.44 72 SER A C 1
ATOM 562 O O . SER A 1 72 ? -1.319 10.783 2.507 1.00 96.44 72 SER A O 1
ATOM 564 N N . ASN A 1 73 ? -0.943 10.635 0.294 1.00 97.00 73 ASN A N 1
ATOM 565 C CA . ASN A 1 73 ? -2.348 10.748 -0.093 1.00 97.00 73 ASN A CA 1
ATOM 566 C C . ASN A 1 73 ? -3.173 9.572 0.438 1.00 97.00 73 ASN A C 1
ATOM 568 O O . ASN A 1 73 ? -4.266 9.767 0.968 1.00 97.00 73 ASN A O 1
ATOM 572 N N . LEU A 1 74 ? -2.635 8.355 0.352 1.00 96.31 74 LEU A N 1
ATOM 573 C CA . LEU A 1 74 ? -3.320 7.152 0.806 1.00 96.31 74 LEU A CA 1
ATOM 574 C C . LEU A 1 74 ? -3.603 7.188 2.313 1.00 96.31 74 LEU A C 1
ATOM 576 O O . LEU A 1 74 ? -4.710 6.852 2.733 1.00 96.31 74 LEU A O 1
ATOM 580 N N . ARG A 1 75 ? -2.646 7.647 3.129 1.00 95.94 75 ARG A N 1
ATOM 581 C CA . ARG A 1 75 ? -2.838 7.844 4.576 1.00 95.94 75 ARG A CA 1
ATOM 582 C C . ARG A 1 75 ? -3.945 8.850 4.874 1.00 95.94 75 ARG A C 1
ATOM 584 O O . ARG A 1 75 ? -4.748 8.602 5.763 1.00 95.94 75 ARG A O 1
ATOM 591 N N . LEU A 1 76 ? -4.008 9.960 4.137 1.00 95.81 76 LEU A N 1
ATOM 592 C CA . LEU A 1 76 ? -5.061 10.966 4.315 1.00 95.81 76 LEU A CA 1
ATOM 593 C C . LEU A 1 76 ? -6.442 10.407 3.963 1.00 95.81 76 LEU A C 1
ATOM 595 O O . LEU A 1 76 ? -7.380 10.576 4.733 1.00 95.81 76 LEU A O 1
ATOM 599 N N . MET A 1 77 ? -6.552 9.710 2.830 1.00 94.62 77 MET A N 1
ATOM 600 C CA . MET A 1 77 ? -7.820 9.157 2.343 1.00 94.62 77 MET A CA 1
ATOM 601 C C . MET A 1 77 ? -8.376 8.040 3.226 1.00 94.62 77 MET A C 1
ATOM 603 O O . MET A 1 77 ? -9.586 7.854 3.293 1.00 94.62 77 MET A O 1
ATOM 607 N N . THR A 1 78 ? -7.498 7.265 3.861 1.00 94.38 78 THR A N 1
ATOM 608 C CA . THR A 1 78 ? -7.896 6.097 4.656 1.00 94.38 78 THR A CA 1
ATOM 609 C C . THR A 1 78 ? -8.048 6.411 6.136 1.00 94.38 78 THR A C 1
ATOM 611 O O . THR A 1 78 ? -8.543 5.562 6.868 1.00 94.38 78 THR A O 1
ATOM 614 N N . ARG A 1 79 ? -7.643 7.594 6.612 1.00 94.19 79 ARG A N 1
ATOM 615 C CA . ARG A 1 79 ? -7.681 7.910 8.042 1.00 94.19 79 ARG A CA 1
ATOM 616 C C . ARG A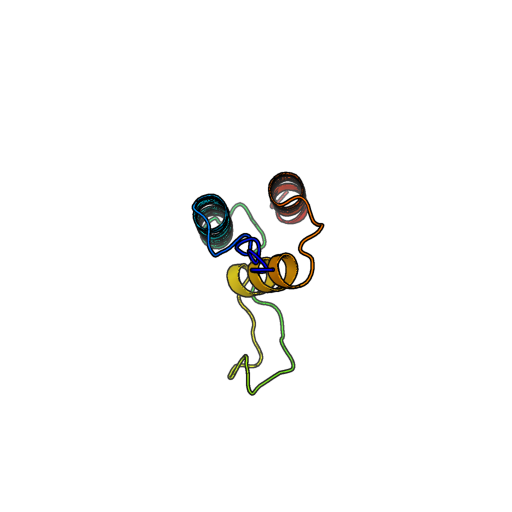 1 79 ? -9.116 7.923 8.568 1.00 94.19 79 ARG A C 1
ATOM 618 O O . ARG A 1 79 ? -9.974 8.622 8.033 1.00 94.19 79 ARG A O 1
ATOM 625 N N . VAL A 1 80 ? -9.351 7.188 9.650 1.00 89.69 80 VAL A N 1
ATOM 626 C CA . VAL A 1 80 ? -10.611 7.255 10.399 1.00 89.69 80 VAL A CA 1
ATOM 627 C C . VAL A 1 80 ? -10.713 8.647 11.036 1.00 89.69 80 VAL A C 1
ATOM 629 O O . VAL A 1 80 ? -9.747 9.110 11.648 1.00 89.69 80 VAL A O 1
ATOM 632 N N . SER A 1 81 ? -11.835 9.338 10.807 1.00 74.75 81 SER A N 1
ATOM 633 C CA . SER A 1 81 ? -12.114 10.683 11.344 1.00 74.75 81 SER A CA 1
ATOM 634 C C . SER A 1 81 ? -12.764 10.629 12.717 1.00 74.75 81 SER A C 1
ATOM 636 O O . SER A 1 81 ? -13.511 9.657 12.964 1.00 74.75 81 SER A O 1
#

Sequence (81 aa):
MTLHKKPGLFETPEGDIIVEELKRMSASPSFLTGASYAANSDLYPENSMSFVQKHVAYLRAHPATDPQQYLSNLRLMTRVS

pLDDT: mean 88.81, std 11.41, range [38.44, 97.44]

Secondary structure (DSSP, 8-state):
----PPPPGGGSHHHHHHHHHHHHHHH-TTB----EE-S-TTT-TTSEE-HHHHHHHHHHH-TTS-HHHHHHHHHHHHB--

=== Feature glossary ===
Key to the feature types in this record:

— What the protein is —

Primary structure: the covalent order of the twenty standard amino acids along the backbone. Two proteins with the same sequence will (almost always) fold to the same structure; two with 30% identity often share a fold but not the details.

Database cross-references. InterPro integrates a dozen domain/family signature databases into unified entries with residue-range hits. GO terms attach function/process/location labels with evidence codes. CATH codes position the fold in a four-level structural taxonomy. Organism is the NCBI-taxonomy species name.

— Where its atoms are —

The mmCIF block holds the 3D Cartesian coordinates of each backbone atom (N, Cα, C, O) in ångströms. mmCIF is the PDB's canonical archive format — a tagged-loop text representation of the atomic model.

Six rendered views show the 3D structure from the faces of a cube — i.e. along ±x, ±y, ±z. Rendering representation is drawn randomly per protein from cartoon (secondary-structure ribbons), sticks (backbone bonds), or molecular surface; coloring is either N→C rainbow (blue at the N-terminus through red at the C-terminus) or one color per chain.

— Local backbone conformation —

DSSP 8-state secondary structure assigns each residue one of H (α-helix), G (3₁₀-helix), I (π-helix), E (ext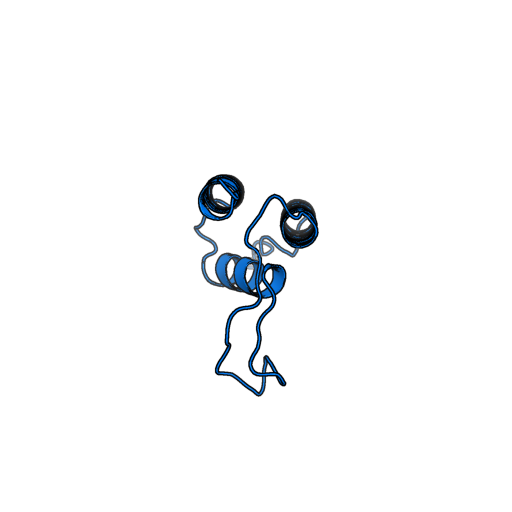ended β-strand), B (isolated β-bridge), T (hydrogen-bonded turn), S (bend), or '-' (coil). The assignment is computed from backbone hydrogen-bond geometry via the Kabsch–Sander algorithm.

P-SEA three-state annotation labels each residue as helix, strand, or coil based purely on the geometry of the Cα trace. It serves as a fallback when the full backbone (and thus DSSP) is unavailable.

The φ/ψ torsion pair specifies the backbone conformation at each residue. φ rotates about the N–Cα bond, ψ about the Cα–C bond. Steric clashes forbid most of the (φ, ψ) plane — the allowed regions (α-helix basin, β-sheet basin, left-handed helix) are the Ramachandran-allowed regions.

— Global shape and packing —

The geometric summary reports three shape descriptors. Rg (radius of gyration) measures how spread out the Cα atoms are about their centre of mass; compact globular proteins have small Rg, elongated or unfolded ones large. Cα contacts (<8 Å, |i−j|>4) count long-range residue pairs in spatial proximity — high for tightly packed folds, near zero for rods or random coil. The bounding-box extents give the protein's footprint along x, y, z in Å.

Accessible surface area quantifies burial. A residue with SASA near zero is packed into the hydrophobic core; one with SASA >100 Å² sits on the surface. Computed here via the Shrake–Rupley numerical algorithm with a 1.4 Å probe.

Plot images: a contact map (which residues are close in 3D, as an N×N binary image), a Ramachandran scatter (backbone torsion angles, revealing secondary-structure composition at a glance), and — for AlphaFold structures — a PAE heatmap (pairwise prediction confidence).

— Structural neighborhood —

The Foldseek 3Di string encodes local tertiary geometry as a 20-letter alphabet — one character per residue — derived from the relative positions of nearby Cα atoms. Unlike the amino-acid sequence, 3Di is a direct function of the 3D structure, so two proteins with the same fold have similar 3Di strings even at low sequence identity.

Nearest PDB neighbors are the top structural matches found by Foldseek when searching this structure against the entire Protein Data Bank. Each hit reports a TM-score (0 to 1; >0.5 almost always implies the same fold) and an E-value. These are *structural* homologs — they may share no detectable sequence similarity.

— Confidence and disorder —

For AlphaFold models, the B-factor field carries pLDDT — the model's own estimate of local accuracy on a 0–100 scale. Regions with pLDDT<50 should be treated as essentially unmodeled; they often correspond to intrinsically disordered segments.

B-factor (Debye–Waller factor) reflects atomic displacement in the crystal lattice. It is an experimental observable (units Å²), not a prediction; low values mean the atom is pinned down, high values mean it moves or is heterogeneous across the crystal.

Predicted aligned error is AlphaFold's pairwise confidence. Unlike pLDDT (per-residue), PAE is per-residue-pair and captures whether two parts of the structure are correctly placed relative to each other. Units are ångströms of expected positional error.